Protein AF-A0A9E2IEV5-F1 (afdb_monomer)

Radius of gyration: 16.16 Å; Cα contacts (8 Å, |Δi|>4): 178; chains: 1; bounding box: 43×32×42 Å

Foldseek 3Di:
DVCVVCVVVVHDPPVVPDDDQLAAFEEEEEDCPPVSLVVLLVSVVSNYAYEYEDPPDDPVNCVVSNHHYDHLLVSQQRHLEYEYADDDDPVCPPSPPPVSPVNHDDNRHYHYPYDDDD

Nearest PDB structures (foldseek):
  7cvp-assembly1_A  TM=9.678E-01  e=3.854E-14  Homo sapiens
  6cwa-assembly1_B  TM=9.715E-01  e=1.091E-13  Homo sapiens
  6plf-assembly1_B  TM=9.690E-01  e=1.415E-13  Homo sapiens
  6abi-assembly1_B-2  TM=9.717E-01  e=6.140E-12  Fusobacterium nucleatum subsp. nucleatum ATCC 25586
  6abi-assembly1_A  TM=9.765E-01  e=8.498E-12  Fusobacterium nucleatum subsp. nucleatum ATCC 25586

Solvent-accessible surface area (backbone atoms only — not comparable to full-atom values): 6865 Å² total; per-residue (Å²): 106,73,67,59,54,36,49,77,68,77,41,87,62,65,84,80,67,68,82,78,85,55,60,74,34,32,36,18,34,39,20,69,47,78,66,32,47,55,49,48,58,54,43,45,76,50,47,30,44,43,33,33,29,44,100,84,66,49,69,69,59,26,57,77,66,72,37,42,79,39,58,64,69,62,28,36,50,61,19,49,29,38,38,41,44,49,74,89,44,85,87,52,54,70,70,78,37,74,73,44,58,72,48,35,39,92,84,47,44,78,44,81,76,41,95,70,85,133

pLDDT: mean 88.8, std 10.54, range [43.81, 98.31]

Mean predicted aligned error: 5.47 Å

Sequence (118 aa):
SQANSSLKQGRWDRKKFMGVELYGKTLGIIGLGRIGTEFAKRALSFGMKILAFDPFLSEEKAKSLSVESSDLDNLLKNADFITIHTPLTKETNHLIDEKAFDKMKKGVRIINAARRYY

Structure (mmCIF, N/CA/C/O backbone):
data_AF-A0A9E2IEV5-F1
#
_entry.id   AF-A0A9E2IEV5-F1
#
loop_
_atom_site.group_PDB
_atom_site.id
_atom_site.type_symbol
_atom_site.label_atom_id
_atom_site.label_alt_id
_atom_site.label_comp_id
_atom_site.label_asym_id
_atom_site.label_entity_id
_atom_site.label_seq_id
_atom_site.pdbx_PDB_ins_code
_atom_site.Cartn_x
_atom_site.Cartn_y
_atom_site.Cartn_z
_atom_site.occupancy
_atom_site.B_iso_or_equiv
_atom_site.auth_seq_id
_atom_site.auth_comp_id
_atom_site.auth_asym_id
_atom_site.auth_atom_id
_atom_site.pdbx_PDB_model_num
ATOM 1 N N . SER A 1 1 ? 19.941 -3.499 -7.584 1.00 79.00 1 SER A N 1
ATOM 2 C CA . SER A 1 1 ? 18.873 -4.388 -8.092 1.00 79.00 1 SER A CA 1
ATOM 3 C C . SER A 1 1 ? 19.501 -5.574 -8.815 1.00 79.00 1 SER A C 1
ATOM 5 O O . SER A 1 1 ? 20.638 -5.456 -9.269 1.00 79.00 1 SER A O 1
ATOM 7 N N . GLN A 1 2 ? 18.791 -6.703 -8.932 1.00 85.75 2 GLN A N 1
ATOM 8 C CA . GLN A 1 2 ? 19.291 -7.897 -9.636 1.00 85.75 2 GLN A CA 1
ATOM 9 C C . GLN A 1 2 ? 19.593 -7.611 -11.120 1.00 85.75 2 GLN A C 1
ATOM 11 O O . GLN A 1 2 ? 20.644 -8.011 -11.610 1.00 85.75 2 GLN A O 1
ATOM 16 N N . ALA A 1 3 ? 18.747 -6.816 -11.790 1.00 87.00 3 ALA A N 1
ATOM 17 C CA . ALA A 1 3 ? 18.982 -6.355 -13.161 1.00 87.00 3 ALA A CA 1
ATOM 18 C C . ALA A 1 3 ? 20.295 -5.559 -13.308 1.00 87.00 3 ALA A C 1
ATOM 20 O O . ALA A 1 3 ? 21.075 -5.828 -14.217 1.00 87.00 3 ALA A O 1
ATOM 21 N N . ASN A 1 4 ? 20.594 -4.642 -12.376 1.00 89.88 4 ASN A N 1
ATOM 22 C CA . ASN A 1 4 ? 21.860 -3.893 -12.376 1.00 89.88 4 ASN A CA 1
ATOM 23 C C . ASN A 1 4 ? 23.078 -4.824 -12.228 1.00 89.88 4 ASN A C 1
ATOM 25 O O . ASN A 1 4 ? 24.077 -4.651 -12.915 1.00 89.88 4 ASN A O 1
ATOM 29 N N . SER A 1 5 ? 22.987 -5.833 -11.354 1.00 91.06 5 SER A N 1
ATOM 30 C CA . SER A 1 5 ? 24.064 -6.818 -11.172 1.00 91.06 5 SER A CA 1
ATOM 31 C C . SER A 1 5 ? 24.294 -7.654 -12.438 1.00 91.06 5 SER A C 1
ATOM 33 O O . SER A 1 5 ? 25.432 -7.831 -12.858 1.00 91.06 5 SER A O 1
ATOM 35 N N . SER A 1 6 ? 23.216 -8.097 -13.098 1.00 90.81 6 SER A N 1
ATOM 36 C CA . SER A 1 6 ? 23.276 -8.843 -14.364 1.00 90.81 6 SER A CA 1
ATOM 37 C C . SER A 1 6 ? 23.997 -8.064 -15.464 1.00 90.81 6 SER A C 1
ATOM 39 O O . SER A 1 6 ? 24.894 -8.603 -16.109 1.00 90.81 6 SER A O 1
ATOM 41 N N . LEU A 1 7 ? 23.647 -6.785 -15.640 1.00 92.00 7 LEU A N 1
ATOM 42 C CA . LEU A 1 7 ? 24.277 -5.926 -16.644 1.00 92.00 7 LEU A CA 1
ATOM 43 C C . LEU A 1 7 ? 25.765 -5.709 -16.359 1.00 92.00 7 LEU A C 1
ATOM 45 O O . LEU A 1 7 ? 26.579 -5.812 -17.271 1.00 92.00 7 LEU A O 1
ATOM 49 N N . LYS A 1 8 ? 26.140 -5.490 -15.090 1.00 92.31 8 LYS A N 1
ATOM 50 C CA . LYS A 1 8 ? 27.552 -5.390 -14.677 1.00 92.31 8 LYS A CA 1
ATOM 51 C C . LYS A 1 8 ? 28.349 -6.672 -14.930 1.00 92.31 8 LYS A C 1
ATOM 53 O O . LYS A 1 8 ? 29.566 -6.614 -15.036 1.00 92.31 8 LYS A O 1
ATOM 58 N N . GLN A 1 9 ? 27.671 -7.811 -15.035 1.00 93.25 9 GLN A N 1
ATOM 59 C CA . GLN A 1 9 ? 28.257 -9.109 -15.373 1.00 93.25 9 GLN A CA 1
ATOM 60 C C . GLN A 1 9 ? 28.186 -9.417 -16.881 1.00 93.25 9 GLN A C 1
ATOM 62 O O . GLN A 1 9 ? 28.384 -10.561 -17.277 1.00 93.25 9 GLN A O 1
ATOM 67 N N . GLY A 1 10 ? 27.860 -8.430 -17.725 1.00 91.38 10 GLY A N 1
ATOM 68 C CA . GLY A 1 10 ? 27.786 -8.583 -19.182 1.00 91.38 10 GLY A CA 1
ATOM 69 C C . GLY A 1 10 ? 26.563 -9.357 -19.688 1.00 91.38 10 GLY A C 1
ATOM 70 O O . GLY A 1 10 ? 26.492 -9.682 -20.869 1.00 91.38 10 GLY A O 1
ATOM 71 N N . ARG A 1 11 ? 25.587 -9.661 -18.821 1.00 89.94 11 ARG A N 1
ATOM 72 C CA . ARG A 1 11 ? 24.396 -10.451 -19.170 1.00 89.94 11 ARG A CA 1
ATOM 73 C C . ARG A 1 11 ? 23.189 -9.562 -19.451 1.00 89.94 11 ARG A C 1
ATOM 75 O O . ARG A 1 11 ? 22.773 -8.779 -18.591 1.00 89.94 11 ARG A O 1
ATOM 82 N N . TRP A 1 12 ? 22.581 -9.740 -20.625 1.00 85.50 12 TRP A N 1
ATOM 83 C CA . TRP A 1 12 ? 21.395 -9.005 -21.082 1.00 85.50 12 TRP A CA 1
ATOM 84 C C . TRP A 1 12 ? 20.094 -9.810 -20.892 1.00 85.50 12 TRP A C 1
ATOM 86 O O . TRP A 1 12 ? 19.430 -10.225 -21.841 1.00 85.50 12 TRP A O 1
ATOM 96 N N . ASP A 1 13 ? 19.691 -10.011 -19.637 1.00 86.38 13 ASP A N 1
ATOM 97 C CA . ASP A 1 13 ? 18.537 -10.851 -19.271 1.00 86.38 13 ASP A CA 1
ATOM 98 C C . ASP A 1 13 ? 17.205 -10.067 -19.207 1.00 86.38 13 ASP A C 1
ATOM 100 O O . ASP A 1 13 ? 16.452 -10.154 -18.234 1.00 86.38 13 ASP A O 1
ATOM 104 N N . ARG A 1 14 ? 16.869 -9.281 -20.243 1.00 82.19 14 ARG A N 1
ATOM 105 C CA . ARG A 1 14 ? 15.683 -8.386 -20.238 1.00 82.19 14 ARG A CA 1
ATOM 106 C C . ARG A 1 14 ? 14.367 -9.108 -19.918 1.00 82.19 14 ARG A C 1
ATOM 108 O O . ARG A 1 14 ? 13.560 -8.592 -19.150 1.00 82.19 14 ARG A O 1
ATOM 115 N N . LYS A 1 15 ? 14.153 -10.303 -20.484 1.00 82.62 15 LYS A N 1
ATOM 116 C CA . LYS A 1 15 ? 12.918 -11.088 -20.285 1.00 82.62 15 LYS A CA 1
ATOM 117 C C . LYS A 1 15 ? 12.706 -11.491 -18.822 1.00 82.62 15 LYS A C 1
ATOM 119 O O . LYS A 1 15 ? 11.569 -11.587 -18.378 1.00 82.62 15 LYS A O 1
ATOM 124 N N . LYS A 1 16 ? 13.791 -11.697 -18.069 1.00 84.50 16 LYS A N 1
ATOM 125 C CA . LYS A 1 16 ? 13.751 -12.144 -16.670 1.00 84.50 16 LYS A CA 1
ATOM 126 C C . LYS A 1 16 ? 13.321 -11.039 -15.703 1.00 84.50 16 LYS A C 1
ATOM 128 O O . LYS A 1 16 ? 12.799 -11.335 -14.635 1.00 84.50 16 LYS A O 1
ATOM 133 N N . PHE A 1 17 ? 13.536 -9.776 -16.066 1.00 84.12 17 PHE A N 1
ATOM 134 C CA . PHE A 1 17 ? 13.328 -8.629 -15.178 1.00 84.12 17 PHE A CA 1
ATOM 135 C C . PHE A 1 17 ? 12.121 -7.766 -15.568 1.00 84.12 17 PHE A C 1
ATOM 137 O O . PHE A 1 17 ? 12.112 -6.565 -15.298 1.00 84.12 17 PHE A O 1
ATOM 144 N N . MET A 1 18 ? 11.095 -8.356 -16.193 1.00 84.69 18 MET A N 1
ATOM 145 C CA . MET A 1 18 ? 9.841 -7.641 -16.443 1.00 84.69 18 MET A CA 1
ATOM 146 C C . MET A 1 18 ? 9.125 -7.326 -15.125 1.00 84.69 18 MET A C 1
ATOM 148 O O . MET A 1 18 ? 8.901 -8.201 -14.288 1.00 84.69 18 MET A O 1
ATOM 152 N N . GLY A 1 19 ? 8.803 -6.047 -14.939 1.00 85.69 19 GLY A N 1
ATOM 153 C CA . GLY A 1 19 ? 8.069 -5.556 -13.781 1.00 85.69 19 GLY A CA 1
ATOM 154 C C . GLY A 1 19 ? 6.567 -5.818 -13.872 1.00 85.69 19 GLY A C 1
ATOM 155 O O . GLY A 1 19 ? 6.077 -6.489 -14.776 1.00 85.69 19 GLY A O 1
ATOM 156 N N . VAL A 1 20 ? 5.839 -5.250 -12.916 1.00 91.00 20 VAL A N 1
ATOM 157 C CA . VAL A 1 20 ? 4.374 -5.229 -12.899 1.00 91.00 20 VAL A CA 1
ATOM 158 C C . VAL A 1 20 ? 3.928 -3.776 -13.006 1.00 91.00 20 VAL A C 1
ATOM 160 O O . VAL A 1 20 ? 4.506 -2.909 -12.351 1.00 91.00 20 VAL A O 1
ATOM 163 N N . GLU A 1 21 ? 2.924 -3.520 -13.838 1.00 93.38 21 GLU A N 1
ATOM 164 C CA . GLU A 1 21 ? 2.313 -2.201 -13.998 1.00 93.38 21 GLU A CA 1
ATOM 165 C C . GLU A 1 21 ? 1.519 -1.800 -12.749 1.00 93.38 21 GLU A C 1
ATOM 167 O O . GLU A 1 21 ? 0.862 -2.645 -12.144 1.00 93.38 21 GLU A O 1
ATOM 172 N N . LEU A 1 22 ? 1.584 -0.522 -12.363 1.00 95.94 22 LEU A N 1
ATOM 173 C CA . LEU A 1 22 ? 0.864 0.016 -11.202 1.00 95.94 22 LEU A CA 1
ATOM 174 C C . LEU A 1 22 ? -0.522 0.564 -11.558 1.00 95.94 22 LEU A C 1
ATOM 176 O O . LEU A 1 22 ? -1.423 0.524 -10.725 1.00 95.94 22 LEU A O 1
ATOM 180 N N . TYR A 1 23 ? -0.695 1.067 -12.779 1.00 96.69 23 TYR A N 1
ATOM 181 C CA . TYR A 1 23 ? -1.926 1.716 -13.211 1.00 96.69 23 TYR A CA 1
ATOM 182 C C . TYR A 1 23 ? -3.149 0.802 -13.044 1.00 96.69 23 TYR A C 1
ATOM 184 O O . TYR A 1 23 ? -3.113 -0.384 -13.376 1.00 96.69 23 TYR A O 1
ATOM 192 N N . GLY A 1 24 ? -4.226 1.347 -12.472 1.00 95.94 24 GLY A N 1
ATOM 193 C CA . GLY A 1 24 ? -5.482 0.636 -12.231 1.00 95.94 24 GLY A CA 1
ATOM 194 C C . GLY A 1 24 ? -5.445 -0.405 -11.105 1.00 95.94 24 GLY A C 1
ATOM 195 O O . GLY A 1 24 ? -6.498 -0.944 -10.755 1.00 95.94 24 GLY A O 1
ATOM 196 N N . LYS A 1 25 ? -4.275 -0.689 -10.516 1.00 97.75 25 LYS A N 1
ATOM 197 C CA . LYS A 1 25 ? -4.141 -1.635 -9.402 1.00 97.75 25 LYS A CA 1
ATOM 198 C C . LYS A 1 25 ? -4.523 -1.021 -8.068 1.00 97.75 25 LYS A C 1
ATOM 200 O O . LYS A 1 25 ? -4.552 0.196 -7.902 1.00 97.75 25 LYS A O 1
ATOM 205 N N . THR A 1 26 ? -4.793 -1.894 -7.106 1.00 98.19 26 THR A N 1
ATOM 206 C CA . THR A 1 26 ? -5.201 -1.508 -5.757 1.00 98.19 26 THR A CA 1
ATOM 207 C C . THR A 1 26 ? -4.012 -1.555 -4.804 1.00 98.19 26 THR A C 1
ATOM 209 O O . THR A 1 26 ? -3.355 -2.588 -4.663 1.00 98.19 26 THR A O 1
ATOM 212 N N . LEU A 1 27 ? -3.746 -0.436 -4.138 1.00 98.00 27 LEU A N 1
ATOM 213 C CA . LEU A 1 27 ? -2.802 -0.312 -3.039 1.00 98.00 27 LEU A CA 1
ATOM 214 C C . LEU A 1 27 ? -3.559 -0.341 -1.706 1.00 98.00 27 LEU A C 1
ATOM 216 O O . LEU A 1 27 ? -4.385 0.526 -1.437 1.00 98.00 27 LEU A O 1
ATOM 220 N N . GLY A 1 28 ? -3.228 -1.307 -0.859 1.00 97.38 28 GLY A N 1
ATOM 221 C CA . GLY A 1 28 ? -3.599 -1.339 0.547 1.00 97.38 28 GLY A CA 1
ATOM 222 C C . GLY A 1 28 ? -2.590 -0.569 1.398 1.00 97.38 28 GLY A C 1
ATOM 223 O O . GLY A 1 28 ? -1.395 -0.855 1.349 1.00 97.38 28 GLY A O 1
ATOM 224 N N . ILE A 1 29 ? -3.051 0.389 2.196 1.00 95.81 29 ILE A N 1
ATOM 225 C CA . ILE A 1 29 ? -2.229 1.133 3.155 1.00 95.81 29 ILE A CA 1
ATOM 226 C C . ILE A 1 29 ? -2.680 0.787 4.572 1.00 95.81 29 ILE A C 1
ATOM 228 O O . ILE A 1 29 ? -3.794 1.113 4.970 1.00 95.81 29 ILE A O 1
ATOM 232 N N . ILE A 1 30 ? -1.800 0.158 5.347 1.00 93.44 30 ILE A N 1
ATOM 233 C CA . ILE A 1 30 ? -2.016 -0.134 6.767 1.00 93.44 30 ILE A CA 1
ATOM 234 C C . ILE A 1 30 ? -1.355 0.992 7.567 1.00 93.44 30 ILE A C 1
ATOM 236 O O . ILE A 1 30 ? -0.127 1.072 7.645 1.00 93.44 30 ILE A O 1
ATOM 240 N N . GLY A 1 31 ? -2.172 1.878 8.136 1.00 90.81 31 GLY A N 1
ATOM 241 C CA . GLY A 1 31 ? -1.755 3.087 8.848 1.00 90.81 31 GLY A CA 1
ATOM 242 C C . GLY A 1 31 ? -1.658 4.316 7.942 1.00 90.81 31 GLY A C 1
ATOM 243 O O . GLY A 1 31 ? -0.724 4.459 7.150 1.00 90.81 31 GLY A O 1
ATOM 244 N N . LEU A 1 32 ? -2.576 5.268 8.119 1.00 90.94 32 LEU A N 1
ATOM 245 C CA . LEU A 1 32 ? -2.673 6.506 7.344 1.00 90.94 32 LEU A CA 1
ATOM 246 C C . LEU A 1 32 ? -2.200 7.728 8.153 1.00 90.94 32 LEU A C 1
ATOM 248 O O . LEU A 1 32 ? -2.796 8.810 8.151 1.00 90.94 32 LEU A O 1
ATOM 252 N N . GLY A 1 33 ? -1.054 7.564 8.817 1.00 88.50 33 GLY A N 1
ATOM 253 C CA . GLY A 1 33 ? -0.310 8.659 9.434 1.00 88.50 33 GLY A CA 1
ATOM 254 C C . GLY A 1 33 ? 0.352 9.575 8.396 1.00 88.50 33 GLY A C 1
ATOM 255 O O . GLY A 1 33 ? 0.031 9.562 7.206 1.00 88.50 33 GLY A O 1
ATOM 256 N N . ARG A 1 34 ? 1.349 10.357 8.824 1.00 89.44 34 ARG A N 1
ATOM 257 C CA . ARG A 1 34 ? 2.062 11.300 7.941 1.00 89.44 34 ARG A CA 1
ATOM 258 C C . ARG A 1 34 ? 2.697 10.613 6.723 1.00 89.44 34 ARG A C 1
ATOM 260 O O . ARG A 1 34 ? 2.548 11.099 5.609 1.00 89.44 34 ARG A O 1
ATOM 267 N N . ILE A 1 35 ? 3.376 9.481 6.929 1.00 90.44 35 ILE A N 1
ATOM 268 C CA . ILE A 1 35 ? 4.052 8.745 5.846 1.00 90.44 35 ILE A CA 1
ATOM 269 C C . ILE A 1 35 ? 3.031 8.064 4.931 1.00 90.44 35 ILE A C 1
ATOM 271 O O . ILE A 1 35 ? 3.121 8.226 3.718 1.00 90.44 35 ILE A O 1
ATOM 275 N N . GLY A 1 36 ? 2.040 7.364 5.496 1.00 91.75 36 GLY A N 1
ATOM 276 C CA . GLY A 1 36 ? 0.997 6.696 4.711 1.00 91.75 36 GLY A CA 1
ATOM 277 C C . GLY A 1 36 ? 0.210 7.671 3.833 1.0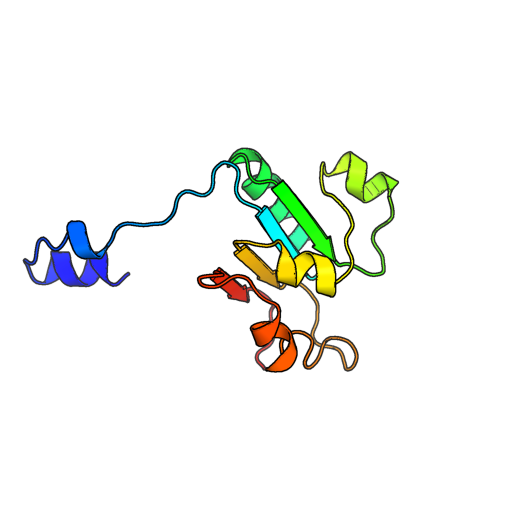0 91.75 36 GLY A C 1
ATOM 278 O O . GLY A 1 36 ? -0.019 7.393 2.661 1.00 91.75 36 GLY A O 1
ATOM 279 N N . THR A 1 37 ? -0.098 8.863 4.353 1.00 93.38 37 THR A N 1
ATOM 280 C CA . THR A 1 37 ? -0.755 9.935 3.584 1.00 93.38 37 THR A CA 1
ATOM 281 C C . THR A 1 37 ? 0.095 10.395 2.396 1.00 93.38 37 THR A C 1
ATOM 283 O O . THR A 1 37 ? -0.400 10.553 1.282 1.00 93.38 37 THR A O 1
ATOM 286 N N . GLU A 1 38 ? 1.395 10.602 2.605 1.00 94.56 38 GLU A N 1
ATOM 287 C CA . GLU A 1 38 ? 2.308 11.018 1.538 1.00 94.56 38 GLU A CA 1
ATOM 288 C C . GLU A 1 38 ? 2.534 9.916 0.496 1.00 94.56 38 GLU A C 1
ATOM 290 O O . GLU A 1 38 ? 2.658 10.201 -0.701 1.00 94.56 38 GLU A O 1
ATOM 295 N N . PHE A 1 39 ? 2.544 8.657 0.927 1.00 94.25 39 PHE A N 1
ATOM 296 C CA . PHE A 1 39 ? 2.589 7.514 0.026 1.00 94.25 39 PHE A CA 1
ATOM 297 C C . PHE A 1 39 ? 1.323 7.448 -0.836 1.00 94.25 39 PHE A C 1
ATOM 299 O O . PHE A 1 39 ? 1.424 7.313 -2.056 1.00 94.25 39 PHE A O 1
ATOM 306 N N . ALA A 1 40 ? 0.148 7.634 -0.224 1.00 95.69 40 ALA A N 1
ATOM 307 C CA . ALA A 1 40 ? -1.136 7.627 -0.916 1.00 95.69 40 ALA A CA 1
ATOM 308 C C . ALA A 1 40 ? -1.182 8.654 -2.055 1.00 95.69 40 ALA A C 1
ATOM 310 O O . ALA A 1 40 ? -1.483 8.303 -3.192 1.00 95.69 40 ALA A O 1
ATOM 311 N N . LYS A 1 41 ? -0.774 9.902 -1.789 1.00 95.81 41 LYS A N 1
ATOM 312 C CA . LYS A 1 41 ? -0.734 10.965 -2.810 1.00 95.81 41 LYS A CA 1
ATOM 313 C C . LYS A 1 41 ? 0.080 10.572 -4.046 1.00 95.81 41 LYS A C 1
ATOM 315 O O . LYS A 1 41 ? -0.356 10.803 -5.167 1.00 95.81 41 LYS A O 1
ATOM 320 N N . ARG A 1 42 ? 1.250 9.956 -3.848 1.00 96.44 42 ARG A N 1
ATOM 321 C CA . ARG A 1 42 ? 2.118 9.506 -4.950 1.00 96.44 42 ARG A CA 1
ATOM 322 C C . ARG A 1 42 ? 1.499 8.327 -5.696 1.00 96.44 42 ARG A C 1
ATOM 324 O O . ARG A 1 42 ? 1.528 8.311 -6.919 1.00 96.44 42 ARG A O 1
ATOM 331 N N . ALA A 1 43 ? 0.914 7.372 -4.974 1.00 96.81 43 ALA A N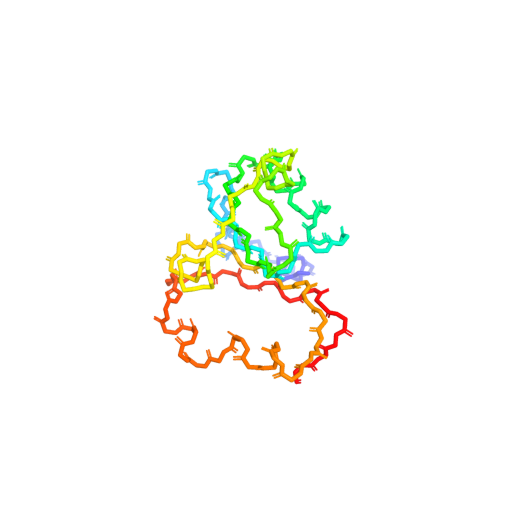 1
ATOM 332 C CA . ALA A 1 43 ? 0.241 6.215 -5.561 1.00 96.81 43 ALA A CA 1
ATOM 333 C C . ALA A 1 43 ? -0.971 6.612 -6.424 1.00 96.81 43 ALA A C 1
ATOM 335 O O . ALA A 1 43 ? -1.150 6.061 -7.510 1.00 96.81 43 ALA A O 1
ATOM 336 N N . LEU A 1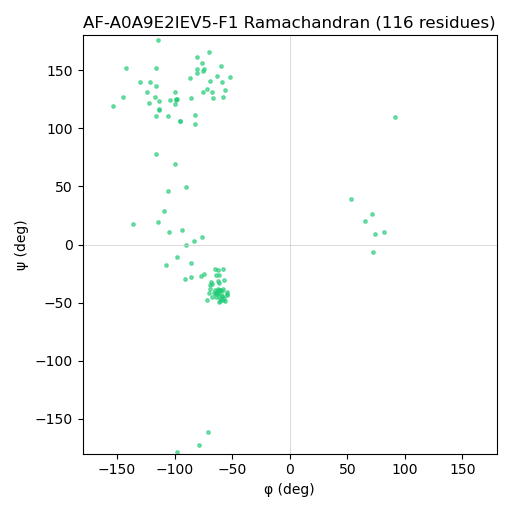 44 ? -1.742 7.623 -6.009 1.00 96.88 44 LEU A N 1
ATOM 337 C CA . LEU A 1 44 ? -2.825 8.186 -6.823 1.00 96.88 44 LEU A CA 1
ATOM 338 C C . LEU A 1 44 ? -2.312 8.757 -8.149 1.00 96.88 44 LEU A C 1
ATOM 340 O O . LEU A 1 44 ? -2.935 8.540 -9.183 1.00 96.88 44 LEU A O 1
ATOM 344 N N . SER A 1 45 ? -1.151 9.423 -8.159 1.00 96.75 45 SER A N 1
ATOM 345 C CA . SER A 1 45 ? -0.539 9.917 -9.403 1.00 96.75 45 SER A CA 1
ATOM 346 C C . SER A 1 45 ? -0.115 8.796 -10.360 1.00 96.75 45 SER A C 1
ATOM 348 O O . SER A 1 45 ? -0.009 9.034 -11.559 1.00 96.75 45 SER A O 1
ATOM 350 N N . PHE A 1 46 ? 0.085 7.570 -9.864 1.00 96.88 46 PHE A N 1
ATOM 351 C CA . PHE A 1 46 ? 0.285 6.378 -10.698 1.00 96.88 46 PHE A CA 1
ATOM 352 C C . PHE A 1 46 ? -1.034 5.752 -11.189 1.00 96.88 46 PHE A C 1
ATOM 354 O O . PHE A 1 46 ? -1.007 4.713 -11.845 1.00 96.88 46 PHE A O 1
ATOM 361 N N . GLY A 1 47 ? -2.186 6.357 -10.881 1.00 96.75 47 GLY A N 1
ATOM 362 C CA . GLY A 1 47 ? -3.510 5.843 -11.235 1.00 96.75 47 GLY A CA 1
ATOM 363 C C . GLY A 1 47 ? -3.919 4.608 -10.433 1.00 96.75 47 GLY A C 1
ATOM 364 O O . GLY A 1 47 ? -4.691 3.786 -10.928 1.00 96.75 47 GLY A O 1
ATOM 365 N N . MET A 1 48 ? -3.375 4.440 -9.225 1.00 98.31 48 MET A N 1
ATOM 366 C CA . MET A 1 48 ? -3.767 3.355 -8.327 1.00 98.31 48 MET A CA 1
ATOM 367 C C . MET A 1 48 ? -5.059 3.695 -7.581 1.00 98.31 48 MET A C 1
ATOM 369 O O . MET A 1 48 ? -5.325 4.852 -7.262 1.00 98.31 48 MET A O 1
ATOM 373 N N . LYS A 1 49 ? -5.826 2.661 -7.235 1.00 97.94 49 LYS A N 1
ATOM 374 C CA . LYS A 1 49 ? -6.917 2.735 -6.254 1.00 97.94 49 LYS A CA 1
ATOM 375 C C . LYS A 1 49 ? -6.342 2.513 -4.861 1.00 97.94 49 LYS A C 1
ATOM 377 O O . LYS A 1 49 ? -5.433 1.697 -4.718 1.00 97.94 49 LYS A O 1
ATOM 382 N N . ILE A 1 50 ? -6.850 3.201 -3.842 1.00 97.88 50 ILE A N 1
ATOM 383 C CA . ILE A 1 50 ? -6.293 3.116 -2.486 1.00 97.88 50 ILE A CA 1
ATOM 384 C C . ILE A 1 50 ? -7.350 2.653 -1.494 1.00 97.88 50 ILE A C 1
ATOM 386 O O . ILE A 1 50 ? -8.351 3.339 -1.307 1.00 97.88 50 ILE A O 1
ATOM 390 N N . LEU A 1 51 ? -7.058 1.538 -0.825 1.00 97.44 51 LEU A N 1
ATOM 391 C CA . LEU A 1 51 ? -7.766 1.057 0.358 1.00 97.44 51 LEU A CA 1
ATOM 392 C C . LEU A 1 51 ? -6.897 1.341 1.585 1.00 97.44 51 LEU A C 1
ATOM 394 O O . LEU A 1 51 ? -5.744 0.915 1.636 1.00 97.44 51 LEU A O 1
ATOM 398 N N . ALA A 1 52 ? -7.423 2.055 2.571 1.00 95.81 52 ALA A N 1
ATOM 399 C CA . ALA A 1 52 ? -6.696 2.431 3.775 1.00 95.81 52 ALA A CA 1
ATOM 400 C C . ALA A 1 52 ? -7.336 1.807 5.017 1.00 95.81 52 ALA A C 1
ATOM 402 O O . ALA A 1 52 ? -8.521 2.000 5.268 1.00 95.81 52 ALA A O 1
ATOM 403 N N . PHE A 1 53 ? -6.528 1.114 5.817 1.00 93.94 53 PHE A N 1
ATOM 404 C CA . PHE A 1 53 ? -6.902 0.653 7.149 1.00 93.94 53 PHE A CA 1
ATOM 405 C C . PHE A 1 53 ? -6.203 1.518 8.199 1.00 93.94 53 PHE A C 1
ATOM 407 O O . PHE A 1 53 ? -4.979 1.460 8.350 1.00 93.94 53 PHE A O 1
ATOM 414 N N . ASP A 1 54 ? -6.975 2.328 8.919 1.00 90.00 54 ASP A N 1
ATOM 415 C CA . ASP A 1 54 ? -6.505 3.117 10.059 1.00 90.00 54 ASP A CA 1
ATOM 416 C C . ASP A 1 54 ? -7.681 3.377 11.025 1.00 90.00 54 ASP A C 1
ATOM 418 O O . ASP A 1 54 ? -8.659 4.008 10.617 1.00 90.00 54 ASP A O 1
ATOM 422 N N . PRO A 1 55 ? -7.612 2.921 12.294 1.00 84.81 55 PRO A N 1
ATOM 423 C CA . PRO A 1 55 ? -8.685 3.104 13.278 1.00 84.81 55 PRO A CA 1
ATOM 424 C C . PRO A 1 55 ? -9.070 4.564 13.549 1.00 84.81 55 PRO A C 1
ATOM 426 O O . PRO A 1 55 ? -10.158 4.827 14.054 1.00 84.81 55 PRO A O 1
ATOM 429 N N . PHE A 1 56 ? -8.184 5.513 13.243 1.00 85.25 56 PHE A N 1
ATOM 430 C CA . PHE A 1 56 ? -8.379 6.941 13.497 1.00 85.25 56 PHE A CA 1
ATOM 431 C C . PHE A 1 56 ? -8.715 7.732 12.223 1.00 85.25 56 PHE A C 1
ATOM 433 O O . PHE A 1 56 ? -8.683 8.966 12.226 1.00 85.25 56 PHE A O 1
ATOM 440 N N . LEU A 1 57 ? -9.006 7.049 11.111 1.00 87.06 57 LEU A N 1
ATOM 441 C CA . LEU A 1 57 ? -9.372 7.686 9.850 1.00 87.06 57 LEU A CA 1
ATOM 442 C C . LEU A 1 57 ? -10.857 8.055 9.827 1.00 87.06 57 LEU A C 1
ATOM 444 O O . LEU A 1 57 ? -11.722 7.190 9.735 1.00 87.06 57 LEU A O 1
ATOM 448 N N . SER A 1 58 ? -11.152 9.356 9.845 1.00 89.75 58 SER A N 1
ATOM 449 C CA . SER A 1 58 ? -12.503 9.851 9.573 1.00 89.75 58 SER A CA 1
ATOM 450 C C . SER A 1 58 ? -12.841 9.766 8.082 1.00 89.75 58 SER A C 1
ATOM 452 O O . SER A 1 58 ? -11.968 9.915 7.220 1.00 89.75 58 SER A O 1
ATOM 454 N N . GLU A 1 59 ? -14.126 9.598 7.760 1.00 88.94 59 GLU A N 1
ATOM 455 C CA . GLU A 1 59 ? -14.602 9.582 6.370 1.00 88.94 59 GLU A CA 1
ATOM 456 C C . GLU A 1 59 ? -14.262 10.872 5.610 1.00 88.94 59 GLU A C 1
ATOM 458 O O . GLU A 1 59 ? -13.889 10.829 4.439 1.00 88.94 59 GLU A O 1
ATOM 463 N N . GLU A 1 60 ? -14.346 12.030 6.270 1.00 91.06 60 GLU A N 1
ATOM 464 C CA . GLU A 1 60 ? -13.992 13.326 5.677 1.00 91.06 60 GLU A CA 1
ATOM 465 C C . GLU A 1 60 ? -12.515 13.383 5.272 1.00 91.06 60 GLU A C 1
ATOM 467 O O . GLU A 1 60 ? -12.158 13.856 4.187 1.00 91.06 60 GLU A O 1
ATOM 472 N N . LYS A 1 61 ? -11.634 12.844 6.123 1.00 90.25 61 LYS A N 1
ATOM 473 C CA . LYS A 1 61 ? -10.205 12.769 5.830 1.00 90.25 61 LYS A CA 1
ATOM 474 C C . LYS A 1 61 ? -9.930 11.768 4.707 1.00 90.25 61 LYS A C 1
ATOM 476 O O . LYS A 1 61 ? -9.111 12.060 3.841 1.00 90.25 61 LYS A O 1
ATOM 481 N N . ALA A 1 62 ? -10.640 10.641 4.669 1.00 92.06 62 ALA A N 1
ATOM 482 C CA . ALA A 1 62 ? -10.534 9.678 3.575 1.00 92.06 62 ALA A CA 1
ATOM 483 C C . ALA A 1 62 ? -10.925 10.316 2.225 1.00 92.06 62 ALA A C 1
ATOM 485 O O . ALA A 1 62 ? -10.144 10.290 1.272 1.00 92.06 62 ALA A O 1
ATOM 486 N N . LYS A 1 63 ? -12.071 11.012 2.182 1.00 92.94 63 LYS A N 1
ATOM 487 C CA . LYS A 1 63 ? -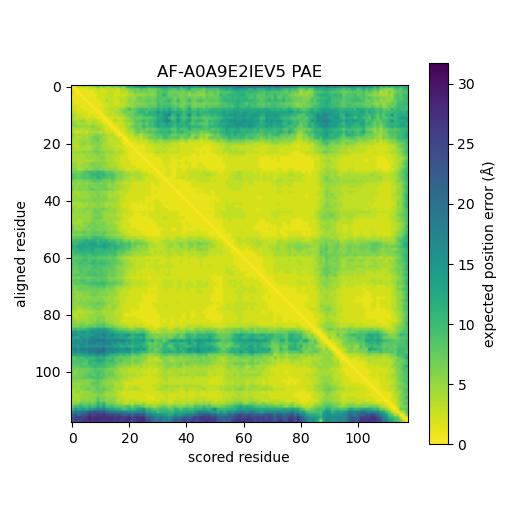12.546 11.740 0.994 1.00 92.94 63 LYS A CA 1
ATOM 488 C C . LYS A 1 63 ? -11.571 12.825 0.544 1.00 92.94 63 LYS A C 1
ATOM 490 O O . LYS A 1 63 ? -11.232 12.879 -0.635 1.00 92.94 63 LYS A O 1
ATOM 495 N N . SER A 1 64 ? -11.072 13.657 1.462 1.00 93.75 64 SER A N 1
ATOM 496 C CA . SER A 1 64 ? -10.120 14.725 1.104 1.00 93.75 64 SER A CA 1
ATOM 497 C C . SER A 1 64 ? -8.789 14.191 0.564 1.00 93.75 64 SER A C 1
ATOM 499 O O . SER A 1 64 ? -8.138 14.855 -0.241 1.00 93.75 64 SER A O 1
ATOM 501 N N . LEU A 1 65 ? -8.400 12.974 0.951 1.00 93.75 65 LEU A N 1
ATOM 502 C CA . LEU A 1 65 ? -7.217 12.287 0.439 1.00 93.75 65 LEU A CA 1
ATOM 503 C C . LEU A 1 65 ? -7.495 11.414 -0.792 1.00 93.75 65 LEU A C 1
ATOM 505 O O . LEU A 1 65 ? -6.552 10.823 -1.308 1.00 93.75 65 LEU A O 1
ATOM 509 N N . SER A 1 66 ? -8.743 11.342 -1.275 1.00 95.25 66 SER A N 1
ATOM 510 C CA . SER A 1 66 ? -9.158 10.439 -2.362 1.00 95.25 66 SER A CA 1
ATOM 511 C C . SER A 1 66 ? -8.790 8.972 -2.093 1.00 95.25 66 SER A C 1
ATOM 513 O O . SER A 1 66 ? -8.368 8.247 -2.994 1.00 95.25 66 SER A O 1
ATOM 515 N N . VAL A 1 67 ? -8.927 8.543 -0.837 1.00 95.94 67 VAL A N 1
ATOM 516 C CA . VAL A 1 67 ? -8.719 7.156 -0.403 1.00 95.94 67 VAL A CA 1
ATOM 517 C C . VAL A 1 67 ? -10.023 6.576 0.129 1.00 95.94 67 VAL A C 1
ATOM 519 O O . VAL A 1 67 ? -10.864 7.298 0.662 1.00 95.94 67 VAL A O 1
ATOM 522 N N . GLU A 1 68 ? -10.179 5.265 0.018 1.00 95.44 68 GLU A N 1
ATOM 523 C CA . GLU A 1 68 ? -11.315 4.544 0.582 1.00 95.44 68 GLU A CA 1
ATOM 524 C C . GLU A 1 68 ? -10.910 3.933 1.927 1.00 95.44 68 GLU A C 1
ATOM 526 O O . GLU A 1 68 ? -9.903 3.229 2.022 1.00 95.44 68 GLU A O 1
ATOM 531 N N . SER A 1 69 ? -11.672 4.231 2.982 1.00 94.38 69 SER A N 1
ATOM 532 C CA . SER A 1 69 ? -11.491 3.573 4.278 1.00 94.38 69 SER A CA 1
ATOM 533 C C . SER A 1 69 ? -11.983 2.131 4.178 1.00 94.38 69 SER A C 1
ATOM 535 O O . SER A 1 69 ? -13.057 1.879 3.639 1.00 94.38 69 SER A O 1
ATOM 537 N N . SER A 1 70 ? -11.202 1.185 4.685 1.00 94.06 70 SER A N 1
ATOM 538 C CA . SER A 1 70 ? -11.495 -0.245 4.620 1.00 94.06 70 SER A CA 1
ATOM 539 C C . SER A 1 70 ? -11.069 -0.923 5.913 1.00 94.06 70 SER A C 1
ATOM 541 O O . SER A 1 70 ? -10.101 -0.512 6.553 1.00 94.06 70 SER A O 1
ATOM 543 N N . ASP A 1 71 ? -11.735 -2.021 6.265 1.00 93.56 71 ASP A N 1
ATOM 544 C CA . ASP A 1 71 ? -11.193 -2.947 7.253 1.00 93.56 71 ASP A CA 1
ATOM 545 C C . ASP A 1 71 ? -9.980 -3.715 6.692 1.00 93.56 71 ASP A C 1
ATOM 547 O O . ASP A 1 71 ? -9.700 -3.708 5.482 1.00 93.56 71 ASP A O 1
ATOM 551 N N . LEU A 1 72 ? -9.240 -4.363 7.596 1.00 92.31 72 LEU A N 1
ATOM 552 C CA . LEU A 1 72 ? -8.037 -5.116 7.255 1.00 92.31 72 LEU A CA 1
ATOM 553 C C . LEU A 1 72 ? -8.345 -6.302 6.332 1.00 92.31 72 LEU A C 1
ATOM 555 O O . LEU A 1 72 ? -7.582 -6.564 5.410 1.00 92.31 72 LEU A O 1
ATOM 559 N N . ASP A 1 73 ? -9.446 -7.018 6.549 1.00 94.00 73 ASP A N 1
ATOM 560 C CA . ASP A 1 73 ? -9.770 -8.237 5.803 1.00 94.00 73 ASP A CA 1
ATOM 561 C C . ASP A 1 73 ? -10.071 -7.932 4.329 1.00 94.00 73 ASP A C 1
ATOM 563 O O . ASP A 1 73 ? -9.522 -8.567 3.424 1.00 94.00 73 ASP A O 1
ATOM 567 N N . ASN A 1 74 ? -10.875 -6.900 4.083 1.00 95.81 74 ASN A N 1
ATOM 568 C CA . ASN A 1 74 ? -11.187 -6.396 2.756 1.00 95.81 74 ASN A CA 1
ATOM 569 C C . ASN A 1 74 ? -9.942 -5.827 2.059 1.00 95.81 74 ASN A C 1
ATOM 571 O O . ASN A 1 74 ? -9.738 -6.078 0.869 1.00 95.81 74 ASN A O 1
ATOM 575 N N . LEU A 1 75 ? -9.068 -5.129 2.794 1.00 96.50 75 LEU A N 1
ATOM 576 C CA . LEU A 1 75 ? -7.795 -4.640 2.263 1.00 96.50 75 LEU A CA 1
ATOM 577 C C . LEU A 1 75 ? -6.908 -5.805 1.811 1.00 96.50 75 LEU A C 1
ATOM 579 O O . LEU A 1 75 ? -6.424 -5.791 0.680 1.00 96.50 75 LEU A O 1
ATOM 583 N N . LEU A 1 76 ? -6.726 -6.828 2.651 1.00 96.06 76 LEU A N 1
ATOM 584 C CA . LEU A 1 76 ? -5.896 -7.995 2.337 1.00 96.06 76 LEU A CA 1
ATOM 585 C C . LEU A 1 76 ? -6.393 -8.729 1.084 1.00 96.06 76 LEU A C 1
ATOM 587 O O . LEU A 1 76 ? -5.596 -9.049 0.203 1.00 96.06 76 LEU A O 1
ATOM 591 N N . LYS A 1 77 ? -7.710 -8.930 0.965 1.00 96.94 77 LYS A N 1
ATOM 592 C CA . LYS A 1 77 ? -8.332 -9.634 -0.168 1.00 96.94 77 LYS A CA 1
ATOM 593 C C . LYS A 1 77 ? -8.240 -8.874 -1.491 1.00 96.94 77 LYS A C 1
ATOM 595 O O . LYS A 1 77 ? -8.162 -9.492 -2.554 1.00 96.94 77 LYS A O 1
ATOM 600 N N . ASN A 1 78 ? -8.259 -7.542 -1.452 1.00 97.38 78 ASN A N 1
ATOM 601 C CA . ASN A 1 78 ? -8.392 -6.721 -2.657 1.00 97.38 78 ASN A CA 1
ATOM 602 C C . ASN A 1 78 ? -7.107 -6.000 -3.079 1.00 97.38 78 ASN A C 1
ATOM 604 O O . ASN A 1 78 ? -6.996 -5.597 -4.239 1.00 97.38 78 ASN A O 1
ATOM 608 N N . ALA A 1 79 ? -6.117 -5.866 -2.201 1.00 97.69 79 ALA A N 1
ATOM 609 C CA . ALA A 1 79 ? -4.870 -5.182 -2.510 1.00 97.69 79 ALA A CA 1
ATOM 610 C C . ALA A 1 79 ? -3.939 -6.019 -3.407 1.00 97.69 79 ALA A C 1
ATOM 612 O O . ALA A 1 79 ? -3.643 -7.179 -3.131 1.00 97.69 79 ALA A O 1
ATOM 613 N N . ASP A 1 80 ? -3.429 -5.407 -4.477 1.00 97.38 80 ASP A N 1
ATOM 614 C CA . ASP A 1 80 ? -2.344 -5.963 -5.298 1.00 97.38 80 ASP A CA 1
ATOM 615 C C . ASP A 1 80 ? -0.965 -5.605 -4.707 1.00 97.38 80 ASP A C 1
ATOM 617 O O . ASP A 1 80 ? 0.017 -6.334 -4.869 1.00 97.38 80 ASP A O 1
ATOM 621 N N . PHE A 1 81 ? -0.905 -4.479 -3.993 1.00 97.38 81 PHE A N 1
ATOM 622 C CA . PHE A 1 81 ? 0.250 -4.007 -3.235 1.00 97.38 81 PHE A CA 1
ATOM 623 C C . PHE A 1 81 ? -0.191 -3.649 -1.824 1.00 97.38 81 PHE A C 1
ATOM 625 O O . PHE A 1 81 ? -1.230 -3.022 -1.669 1.00 97.38 81 PHE A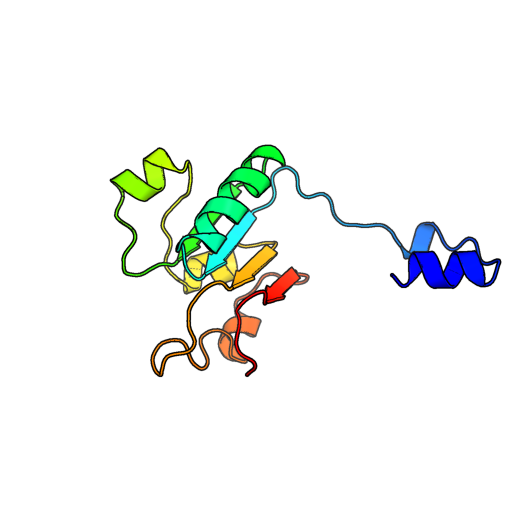 O 1
ATOM 632 N N . ILE A 1 82 ? 0.601 -3.978 -0.809 1.00 95.94 82 ILE A N 1
ATOM 633 C CA . ILE A 1 82 ? 0.323 -3.601 0.581 1.00 95.94 82 ILE A CA 1
ATOM 634 C C . ILE A 1 82 ? 1.525 -2.840 1.121 1.00 95.94 82 ILE A C 1
ATOM 636 O O . ILE A 1 82 ? 2.653 -3.306 0.990 1.00 95.94 82 ILE A O 1
ATOM 640 N N . THR A 1 83 ? 1.296 -1.688 1.744 1.00 94.62 83 THR A N 1
ATOM 641 C CA . THR A 1 83 ? 2.331 -0.948 2.471 1.00 94.62 83 THR A CA 1
ATOM 642 C C . THR A 1 83 ? 1.945 -0.750 3.930 1.00 94.62 83 THR A C 1
ATOM 644 O O . THR A 1 83 ? 0.785 -0.483 4.245 1.00 94.62 83 THR A O 1
ATOM 647 N N . ILE A 1 84 ? 2.921 -0.893 4.825 1.00 91.69 84 ILE A N 1
ATOM 648 C CA . ILE A 1 84 ? 2.720 -0.831 6.276 1.00 91.69 84 ILE A CA 1
ATOM 649 C C . ILE A 1 84 ? 3.434 0.403 6.827 1.00 91.69 84 ILE A C 1
ATOM 651 O O . ILE A 1 84 ? 4.643 0.576 6.644 1.00 91.69 84 ILE A O 1
ATOM 655 N N . HIS A 1 85 ? 2.676 1.261 7.509 1.00 89.25 85 HIS A N 1
ATOM 656 C CA . HIS A 1 85 ? 3.133 2.525 8.089 1.00 89.25 85 HIS A CA 1
ATOM 657 C C . HIS A 1 85 ? 2.607 2.760 9.516 1.00 89.25 85 HIS A C 1
ATOM 659 O O . HIS A 1 85 ? 2.635 3.893 10.005 1.00 89.25 85 HIS A O 1
ATOM 665 N N . THR A 1 86 ? 2.142 1.715 10.201 1.00 82.75 86 THR A N 1
ATOM 666 C CA . THR A 1 86 ? 1.745 1.789 11.613 1.00 82.75 86 THR A CA 1
ATOM 667 C C . THR A 1 86 ? 2.958 1.707 12.551 1.00 82.75 86 THR A C 1
ATOM 669 O O . THR A 1 86 ? 3.939 1.024 12.236 1.00 82.75 86 THR A O 1
ATOM 672 N N . PRO A 1 87 ? 2.924 2.369 13.724 1.00 73.38 87 PRO A N 1
ATOM 673 C CA . PRO A 1 87 ? 3.843 2.067 14.822 1.00 73.38 87 PRO A CA 1
ATOM 674 C C . PRO A 1 87 ? 3.690 0.608 15.265 1.00 73.38 87 PRO A C 1
ATOM 676 O O . PRO A 1 87 ? 2.609 0.052 15.122 1.00 73.38 87 PRO A O 1
ATOM 679 N N . LEU A 1 88 ? 4.740 0.008 15.837 1.00 69.81 8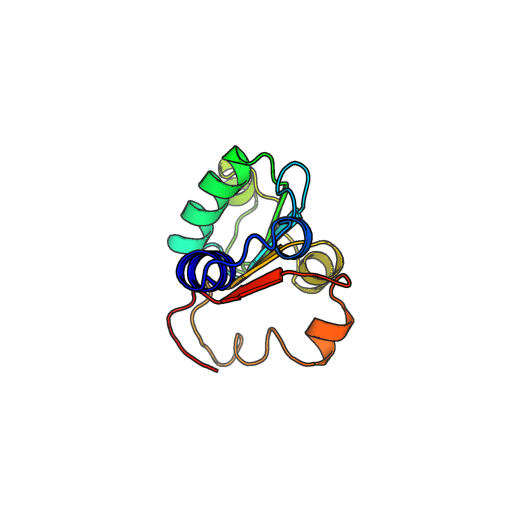8 LEU A N 1
ATOM 680 C CA . LEU A 1 88 ? 4.646 -1.310 16.472 1.00 69.81 88 LEU A CA 1
ATOM 681 C C . LEU A 1 88 ? 4.099 -1.155 17.900 1.00 69.81 88 LEU A C 1
ATOM 683 O O . LEU A 1 88 ? 4.828 -0.736 18.801 1.00 69.81 88 LEU A O 1
ATOM 687 N N . THR A 1 89 ? 2.829 -1.485 18.096 1.00 68.88 89 THR A N 1
ATOM 688 C CA . THR A 1 89 ? 2.156 -1.630 19.394 1.00 68.88 89 THR A CA 1
ATOM 689 C C . THR A 1 89 ? 1.732 -3.088 19.609 1.00 68.88 89 THR A C 1
ATOM 691 O O . THR A 1 89 ? 1.905 -3.923 18.721 1.00 68.88 89 THR A O 1
ATOM 694 N N . LYS A 1 90 ? 1.178 -3.429 20.783 1.00 62.00 90 LYS A N 1
ATOM 695 C CA . LYS A 1 90 ? 0.639 -4.781 21.028 1.00 62.00 90 LYS A CA 1
ATOM 696 C C . LYS A 1 90 ? -0.509 -5.114 20.073 1.00 62.00 90 LYS A C 1
ATOM 698 O O . LYS A 1 90 ? -0.645 -6.260 19.674 1.00 62.00 90 LYS A O 1
ATOM 703 N N . GLU A 1 91 ? -1.286 -4.105 19.695 1.00 65.62 91 GLU A N 1
ATOM 704 C CA . GLU A 1 91 ? -2.442 -4.210 18.804 1.00 65.62 91 GLU A CA 1
ATOM 705 C C . GLU A 1 91 ? -2.036 -4.349 17.331 1.00 65.62 91 GLU A C 1
ATOM 707 O O . GLU A 1 91 ? -2.777 -4.924 16.541 1.00 65.62 91 GLU A O 1
ATOM 712 N N . THR A 1 92 ? -0.863 -3.833 16.945 1.00 68.94 92 THR A N 1
ATOM 713 C CA . THR A 1 92 ? -0.360 -3.938 15.566 1.00 68.94 92 THR A CA 1
ATOM 714 C C . THR A 1 92 ? 0.638 -5.082 15.375 1.00 68.94 92 THR A C 1
ATOM 716 O O . THR A 1 92 ? 1.039 -5.374 14.245 1.00 68.94 92 THR A O 1
ATOM 719 N N . ASN A 1 93 ? 1.104 -5.688 16.470 1.00 65.38 93 ASN A N 1
ATOM 720 C CA . ASN A 1 93 ? 1.967 -6.859 16.430 1.00 65.38 93 ASN A CA 1
ATOM 721 C C . ASN A 1 93 ? 1.163 -8.047 15.878 1.00 65.38 93 ASN A C 1
ATOM 723 O O . ASN A 1 93 ? 0.044 -8.287 16.317 1.00 65.38 93 ASN A O 1
ATOM 727 N N . HIS A 1 94 ? 1.718 -8.765 14.900 1.00 71.06 9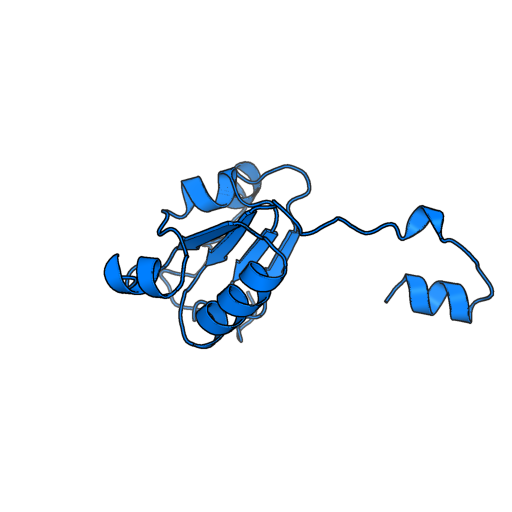4 HIS A N 1
ATOM 728 C CA . HIS A 1 94 ? 1.045 -9.849 14.162 1.00 71.06 94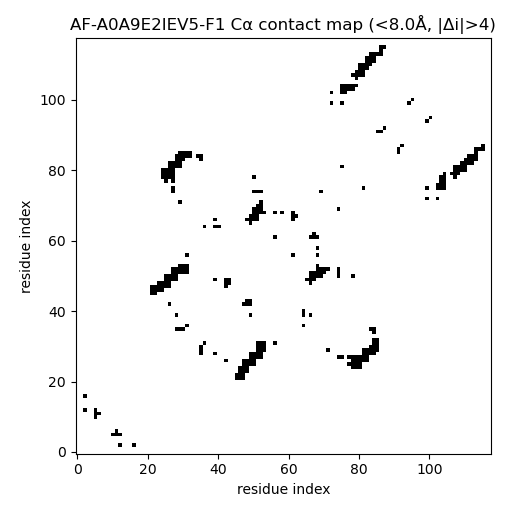 HIS A CA 1
ATOM 729 C C . HIS A 1 94 ? -0.158 -9.456 13.278 1.00 71.06 94 HIS A C 1
ATOM 731 O O . HIS A 1 94 ? -0.917 -10.331 12.880 1.00 71.06 94 HIS A O 1
ATOM 737 N N . LEU A 1 95 ? -0.311 -8.183 12.877 1.00 75.81 95 LEU A N 1
ATOM 738 C CA . LEU A 1 95 ? -1.326 -7.807 11.866 1.00 75.81 95 LEU A CA 1
ATOM 739 C C . LEU A 1 95 ? -1.165 -8.560 10.536 1.00 75.81 95 LEU A C 1
ATOM 741 O O . LEU A 1 95 ? -2.140 -8.774 9.821 1.00 75.81 95 LEU A O 1
ATOM 745 N N . ILE A 1 96 ? 0.076 -8.915 10.200 1.00 83.44 96 ILE A N 1
ATOM 746 C CA . ILE A 1 96 ? 0.436 -9.688 9.013 1.00 83.44 96 ILE A CA 1
ATOM 747 C C . ILE A 1 96 ? 1.043 -11.010 9.486 1.00 83.44 96 ILE A C 1
ATOM 749 O O . ILE A 1 96 ? 2.262 -11.164 9.551 1.00 83.44 96 ILE A O 1
ATOM 753 N N . ASP A 1 97 ? 0.173 -11.922 9.905 1.00 86.19 97 ASP A N 1
ATOM 754 C CA . ASP A 1 97 ? 0.495 -13.298 10.276 1.00 86.19 97 ASP A CA 1
ATOM 755 C C . ASP A 1 97 ? 0.205 -14.271 9.118 1.00 86.19 97 ASP A C 1
ATOM 757 O O . ASP A 1 97 ? -0.211 -13.869 8.030 1.00 86.19 97 ASP A O 1
ATOM 761 N N . GLU A 1 98 ? 0.425 -15.567 9.340 1.00 87.44 98 GLU A N 1
ATOM 762 C CA . GLU A 1 98 ? 0.165 -16.619 8.346 1.00 87.44 98 GLU A CA 1
ATOM 763 C C . GLU A 1 98 ? -1.279 -16.575 7.813 1.00 87.44 98 GLU A C 1
ATOM 765 O O . GLU A 1 98 ? -1.506 -16.628 6.606 1.00 87.44 98 GLU A O 1
ATOM 770 N N . LYS A 1 99 ? -2.257 -16.331 8.693 1.00 89.00 99 LYS A N 1
ATOM 771 C CA . LYS A 1 99 ? -3.672 -16.212 8.312 1.00 89.00 99 LYS A CA 1
ATOM 772 C C . LYS A 1 99 ? -3.940 -14.978 7.457 1.00 89.00 99 LYS A C 1
ATOM 774 O O . LYS A 1 99 ? -4.828 -15.002 6.604 1.00 89.00 99 LYS A O 1
ATOM 779 N N . ALA A 1 100 ? -3.221 -13.883 7.689 1.00 89.88 100 ALA A N 1
ATOM 780 C CA . ALA A 1 100 ? -3.294 -12.703 6.843 1.00 89.88 100 ALA A CA 1
ATOM 781 C C . ALA A 1 100 ? -2.757 -13.011 5.440 1.00 89.88 100 ALA A C 1
ATOM 783 O O . ALA A 1 100 ? -3.394 -12.617 4.465 1.00 89.88 100 ALA A O 1
ATOM 784 N N . PHE A 1 101 ? -1.647 -13.751 5.326 1.00 91.12 101 PHE A N 1
ATOM 785 C CA . PHE A 1 101 ? -1.101 -14.174 4.031 1.00 9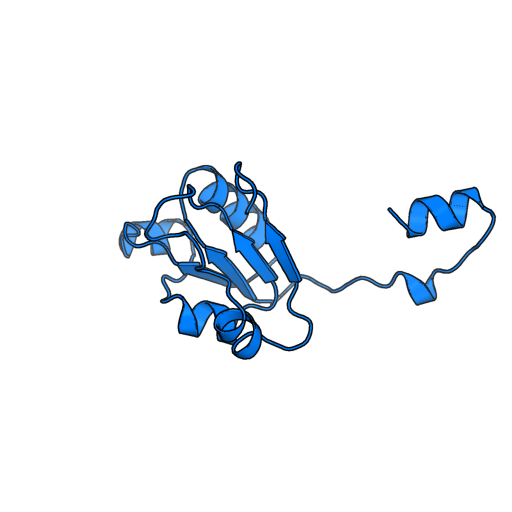1.12 101 PHE A CA 1
ATOM 786 C C . PHE A 1 101 ? -2.075 -15.054 3.239 1.00 91.12 101 PHE A C 1
ATOM 788 O O . PHE A 1 101 ? -2.219 -14.844 2.035 1.00 91.12 101 PHE A O 1
ATOM 795 N N . ASP A 1 102 ? -2.803 -15.956 3.901 1.00 93.56 102 ASP A N 1
ATOM 796 C CA . ASP A 1 102 ? -3.799 -16.825 3.251 1.00 93.56 102 ASP A CA 1
ATOM 797 C C . ASP A 1 102 ? -4.953 -16.053 2.595 1.00 93.56 102 ASP A C 1
ATOM 799 O O . ASP A 1 102 ? -5.578 -16.522 1.642 1.00 93.56 102 ASP A O 1
ATOM 803 N N . LYS A 1 103 ? -5.247 -14.853 3.098 1.00 93.88 103 LYS A N 1
ATOM 804 C CA . LYS A 1 103 ? -6.317 -13.987 2.585 1.00 93.88 103 LYS A CA 1
ATOM 805 C C . LYS A 1 103 ? -5.869 -13.106 1.427 1.00 93.88 103 LYS A C 1
ATOM 807 O O . LYS A 1 103 ? -6.716 -12.522 0.752 1.00 93.88 103 LYS A O 1
ATOM 812 N N . MET A 1 104 ? -4.563 -12.961 1.223 1.00 95.88 104 MET A N 1
ATOM 813 C CA . MET A 1 104 ? -4.031 -12.057 0.216 1.00 95.88 104 MET A CA 1
ATOM 814 C C . MET A 1 104 ? -4.168 -12.618 -1.196 1.00 95.88 104 MET A C 1
ATOM 816 O O . MET A 1 104 ? -4.178 -13.827 -1.438 1.00 95.88 104 MET A O 1
ATOM 820 N N . LYS A 1 105 ? -4.188 -11.715 -2.178 1.00 95.19 105 LYS A N 1
ATOM 821 C CA . LYS A 1 105 ? -4.069 -12.104 -3.584 1.00 95.19 105 LYS A CA 1
ATOM 822 C C . LYS A 1 105 ? -2.757 -12.847 -3.837 1.00 95.19 105 LYS A C 1
ATOM 824 O O . LYS A 1 105 ? -1.680 -12.430 -3.404 1.00 95.19 105 LYS A O 1
ATOM 829 N N . LYS A 1 106 ? -2.818 -13.897 -4.658 1.00 93.56 106 LYS A N 1
ATOM 830 C CA . LYS A 1 106 ? -1.608 -14.539 -5.188 1.00 93.56 106 LYS A CA 1
ATOM 831 C C . LYS A 1 106 ? -0.771 -13.509 -5.953 1.00 93.56 106 LYS A C 1
ATOM 833 O O . LYS A 1 106 ? -1.271 -12.846 -6.858 1.00 93.56 106 LYS A O 1
ATOM 838 N N . GLY A 1 107 ? 0.508 -13.400 -5.599 1.00 91.62 107 GLY A N 1
ATOM 839 C CA . GLY A 1 107 ? 1.430 -12.439 -6.210 1.00 91.62 107 GLY A CA 1
ATOM 840 C C . GLY A 1 107 ? 1.350 -11.017 -5.644 1.00 91.62 107 GLY A C 1
ATOM 841 O O . GLY A 1 107 ? 1.958 -10.118 -6.232 1.00 91.62 107 GLY A O 1
ATOM 842 N N . VAL A 1 108 ? 0.642 -10.813 -4.523 1.00 95.12 108 VAL A N 1
ATOM 843 C CA . VAL A 1 108 ? 0.667 -9.552 -3.770 1.00 95.12 108 VAL A CA 1
ATOM 844 C C . VAL A 1 108 ? 2.104 -9.130 -3.465 1.00 95.12 108 VAL A C 1
ATOM 846 O O . VAL A 1 108 ? 2.986 -9.955 -3.209 1.00 95.12 108 VAL A O 1
ATOM 849 N N . ARG A 1 109 ? 2.354 -7.822 -3.491 1.00 94.50 109 ARG A N 1
ATOM 850 C CA . ARG A 1 109 ? 3.661 -7.248 -3.153 1.00 94.50 109 ARG A CA 1
ATOM 851 C C . ARG A 1 109 ? 3.551 -6.435 -1.877 1.00 94.50 109 ARG A C 1
ATOM 853 O O . ARG A 1 109 ? 2.858 -5.423 -1.848 1.00 94.50 109 ARG A O 1
ATOM 860 N N . ILE A 1 110 ? 4.262 -6.866 -0.842 1.00 92.69 110 ILE A N 1
ATOM 861 C CA . ILE A 1 110 ? 4.259 -6.201 0.460 1.00 92.69 110 ILE A CA 1
ATOM 862 C C . ILE A 1 110 ? 5.507 -5.332 0.589 1.00 92.69 110 ILE A C 1
ATOM 864 O O . ILE A 1 110 ? 6.624 -5.780 0.327 1.00 92.69 110 ILE A O 1
ATOM 868 N N . ILE A 1 111 ? 5.311 -4.087 1.008 1.00 91.00 111 ILE A N 1
ATOM 869 C CA . ILE A 1 111 ? 6.357 -3.136 1.354 1.00 91.00 111 ILE A CA 1
ATOM 870 C C . ILE A 1 111 ? 6.217 -2.814 2.838 1.00 91.00 111 ILE A C 1
ATOM 872 O O . ILE A 1 111 ? 5.280 -2.141 3.259 1.00 91.00 111 ILE A O 1
ATOM 876 N N . ASN A 1 112 ? 7.172 -3.263 3.646 1.00 86.31 112 ASN A N 1
ATOM 877 C CA . ASN A 1 112 ? 7.294 -2.757 5.005 1.00 86.31 112 ASN A CA 1
ATOM 878 C C . ASN A 1 112 ? 8.324 -1.624 5.025 1.00 86.31 112 ASN A C 1
ATOM 880 O O . ASN A 1 112 ? 9.524 -1.864 4.908 1.00 86.31 112 ASN A O 1
ATOM 884 N N . ALA A 1 113 ? 7.837 -0.393 5.158 1.00 77.50 113 ALA A N 1
ATOM 885 C CA . ALA A 1 113 ? 8.666 0.791 5.372 1.00 77.50 113 ALA A CA 1
ATOM 886 C C . ALA A 1 113 ? 8.416 1.412 6.760 1.00 77.50 113 ALA A C 1
ATOM 888 O O . ALA A 1 113 ? 8.722 2.587 6.985 1.00 77.50 113 ALA A O 1
ATOM 889 N N . ALA A 1 114 ? 7.839 0.646 7.692 1.00 70.75 114 ALA A N 1
ATOM 890 C CA . ALA A 1 114 ? 7.692 1.047 9.080 1.00 70.75 114 ALA A CA 1
ATOM 891 C C . ALA A 1 114 ? 9.035 0.935 9.821 1.00 70.75 114 ALA A C 1
ATOM 893 O O . ALA A 1 114 ? 9.903 0.124 9.505 1.00 70.75 114 ALA A O 1
ATOM 894 N N . ARG A 1 115 ? 9.225 1.799 10.822 1.00 60.78 115 ARG A N 1
ATOM 895 C CA . ARG A 1 115 ? 10.522 2.032 11.482 1.00 60.78 115 ARG A CA 1
ATOM 896 C C . ARG A 1 115 ? 10.971 0.954 12.479 1.00 60.78 115 ARG A C 1
ATOM 898 O O . ARG A 1 115 ? 11.979 1.172 13.146 1.00 60.78 115 ARG A O 1
ATOM 905 N N . ARG A 1 116 ? 10.284 -0.181 12.631 1.00 49.41 116 ARG A N 1
ATOM 906 C CA . ARG A 1 116 ? 10.689 -1.194 13.620 1.00 49.41 116 ARG A CA 1
ATOM 907 C C . ARG A 1 116 ? 10.419 -2.612 13.123 1.00 49.41 116 ARG A C 1
ATOM 909 O O . ARG A 1 116 ? 9.318 -2.903 12.674 1.00 49.41 116 ARG A O 1
ATOM 916 N N . TYR A 1 117 ? 11.469 -3.427 13.178 1.00 51.72 117 TYR A N 1
ATOM 917 C CA . TYR A 1 117 ? 11.512 -4.826 12.763 1.00 51.72 117 TYR A CA 1
ATOM 918 C C . TYR A 1 117 ? 10.562 -5.703 13.601 1.00 51.72 117 TYR A C 1
ATOM 920 O O . TYR A 1 117 ? 10.383 -5.434 14.792 1.00 51.72 117 TYR A O 1
ATOM 928 N N . TYR A 1 118 ? 9.970 -6.702 12.934 1.00 43.81 118 TYR A N 1
ATOM 929 C CA . TYR A 1 118 ? 9.347 -7.896 13.520 1.00 43.81 118 TYR A CA 1
ATOM 930 C C . TYR A 1 118 ? 10.404 -8.820 14.128 1.00 43.81 118 TYR A C 1
ATOM 932 O O . TYR A 1 118 ? 11.546 -8.799 13.607 1.00 43.81 118 TYR A O 1
#

Secondary structure (DSSP, 8-state):
-HHHHHHHTT---GGGG-----TTPEEEEE--SHHHHHHHHHHHHTT-EEEEE-TT--HHHHHHTT-EE--HHHHHHH-SEEEE-----TTTTTSS-HHHHHHSPTT-EEEE-SSS--